Protein AF-A0A7W0YUJ6-F1 (afdb_monomer)

Structure (mmCIF, N/CA/C/O backbone):
data_AF-A0A7W0YUJ6-F1
#
_entry.id   AF-A0A7W0YUJ6-F1
#
loop_
_atom_site.group_PDB
_atom_site.id
_atom_site.type_symbol
_atom_site.label_atom_id
_atom_site.label_alt_id
_atom_site.label_comp_id
_atom_site.label_asym_id
_atom_site.label_entity_id
_atom_site.label_seq_id
_atom_site.pdbx_PDB_ins_code
_atom_site.Cartn_x
_atom_site.Cartn_y
_atom_site.Cartn_z
_atom_site.occupancy
_atom_site.B_iso_or_equiv
_atom_site.auth_seq_id
_atom_site.auth_comp_id
_atom_site.auth_asym_id
_atom_site.auth_atom_id
_atom_site.pdbx_PDB_model_num
ATOM 1 N N . MET A 1 1 ? -2.458 5.732 -14.518 1.00 59.59 1 MET A N 1
ATOM 2 C CA . MET A 1 1 ? -3.070 5.642 -15.859 1.00 59.59 1 MET A CA 1
ATOM 3 C C . MET A 1 1 ? -2.010 5.717 -16.953 1.00 59.59 1 MET A C 1
ATOM 5 O O . MET A 1 1 ? -1.627 4.666 -17.440 1.00 59.59 1 MET A O 1
ATOM 9 N N . GLU A 1 2 ? -1.443 6.892 -17.255 1.00 67.12 2 GLU A N 1
ATOM 10 C CA . GLU A 1 2 ? -0.558 7.100 -18.425 1.00 67.12 2 GLU A CA 1
ATOM 11 C C . GLU A 1 2 ? 0.646 6.149 -18.513 1.00 67.12 2 GLU A C 1
ATOM 13 O O . GLU A 1 2 ? 0.902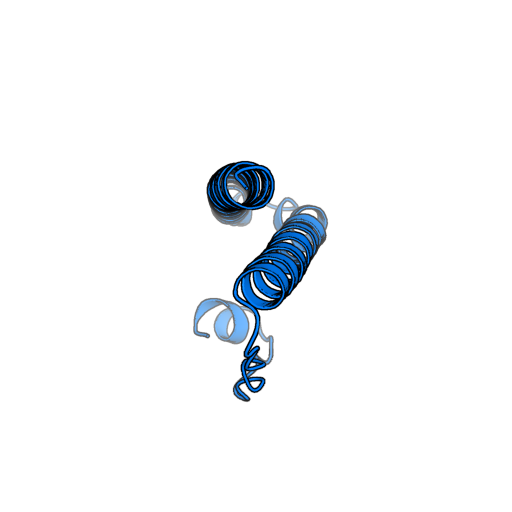 5.588 -19.573 1.00 67.12 2 GLU A O 1
ATOM 18 N N . LYS A 1 3 ? 1.351 5.898 -17.402 1.00 68.31 3 LYS A N 1
ATOM 19 C CA . LYS A 1 3 ? 2.510 4.986 -17.394 1.00 68.31 3 LYS A CA 1
ATOM 20 C C . LYS A 1 3 ? 2.148 3.522 -17.671 1.00 68.31 3 LYS A C 1
ATOM 22 O O . LYS A 1 3 ? 2.915 2.838 -18.331 1.00 68.31 3 LYS A O 1
ATOM 27 N N . ILE A 1 4 ? 0.997 3.047 -17.188 1.00 78.12 4 ILE A N 1
ATOM 28 C CA . ILE A 1 4 ? 0.549 1.657 -17.393 1.00 78.12 4 ILE A CA 1
ATOM 29 C C . ILE A 1 4 ? 0.172 1.461 -18.864 1.00 78.12 4 ILE A C 1
ATOM 31 O O . ILE A 1 4 ? 0.647 0.530 -19.507 1.00 78.12 4 ILE A O 1
ATOM 35 N N . THR A 1 5 ? -0.598 2.399 -19.420 1.00 80.06 5 THR A N 1
ATOM 36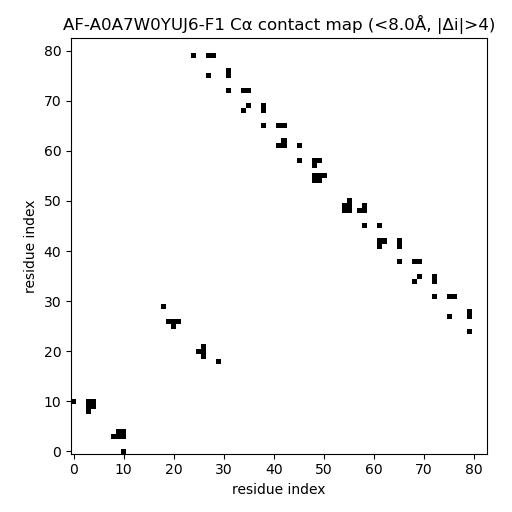 C CA . THR A 1 5 ? -0.992 2.381 -20.833 1.00 80.06 5 THR A CA 1
ATOM 37 C C . THR A 1 5 ? 0.211 2.524 -21.769 1.00 80.06 5 THR A C 1
ATOM 39 O O . THR A 1 5 ? 0.298 1.806 -22.760 1.00 80.06 5 THR A O 1
ATOM 42 N N . ALA A 1 6 ? 1.181 3.386 -21.440 1.00 73.38 6 ALA A N 1
ATOM 43 C CA . ALA A 1 6 ? 2.414 3.546 -22.220 1.00 73.38 6 ALA A CA 1
ATOM 44 C C . ALA A 1 6 ? 3.275 2.270 -22.273 1.00 73.38 6 ALA A C 1
ATOM 46 O O . ALA A 1 6 ? 4.067 2.104 -23.198 1.00 73.38 6 ALA A O 1
ATOM 47 N N . LEU A 1 7 ? 3.110 1.368 -21.302 1.00 73.69 7 LEU A N 1
ATOM 48 C CA . LEU A 1 7 ? 3.784 0.070 -21.238 1.00 73.69 7 LEU A CA 1
ATOM 49 C C . LEU A 1 7 ? 2.918 -1.082 -21.786 1.00 73.69 7 LEU A C 1
ATOM 51 O O . LEU A 1 7 ? 3.292 -2.242 -21.642 1.00 73.69 7 LEU A O 1
ATOM 55 N N . GLY A 1 8 ? 1.776 -0.782 -22.420 1.00 81.38 8 GLY A N 1
ATOM 56 C CA . GLY A 1 8 ? 0.877 -1.776 -23.018 1.00 81.38 8 GLY A CA 1
ATOM 57 C C . GLY A 1 8 ? -0.051 -2.486 -22.027 1.00 81.38 8 GLY A C 1
ATOM 58 O O . GLY A 1 8 ? -0.683 -3.473 -22.394 1.00 81.38 8 GLY A O 1
ATOM 59 N N . GLY A 1 9 ? -0.134 -2.005 -20.784 1.00 84.44 9 GLY A N 1
ATOM 60 C CA . GLY A 1 9 ? -1.048 -2.527 -19.771 1.00 84.44 9 GLY A CA 1
ATOM 61 C C . GLY A 1 9 ? -2.419 -1.849 -19.791 1.00 84.44 9 GLY A C 1
ATOM 62 O O . GLY A 1 9 ? -2.578 -0.725 -20.275 1.00 84.44 9 GLY A O 1
ATOM 63 N N . GLU A 1 10 ? -3.401 -2.514 -19.188 1.00 90.81 10 GLU A N 1
ATOM 64 C CA . GLU A 1 10 ? -4.751 -1.987 -18.992 1.00 90.81 10 GLU A CA 1
ATOM 65 C C . GLU A 1 10 ? -4.931 -1.558 -17.526 1.00 90.81 10 GLU A C 1
ATOM 67 O O . GLU A 1 10 ? -4.916 -2.402 -16.628 1.00 90.81 10 GLU A O 1
ATOM 72 N N . PRO A 1 11 ? -5.012 -0.249 -17.235 1.00 87.31 11 PRO A N 1
ATOM 73 C CA . PRO A 1 11 ? -5.156 0.214 -15.865 1.00 87.31 11 PRO A CA 1
ATOM 74 C C . PRO A 1 11 ? -6.586 0.018 -15.347 1.00 87.31 11 PRO A C 1
ATOM 76 O O . PRO A 1 11 ? -7.551 0.203 -16.086 1.00 87.31 11 PRO A O 1
ATOM 79 N N . ALA A 1 12 ? -6.724 -0.256 -14.048 1.00 87.81 12 ALA A N 1
ATOM 80 C CA . ALA A 1 12 ? -8.028 -0.280 -13.395 1.00 87.81 12 ALA A CA 1
ATOM 81 C C . ALA A 1 12 ? -8.712 1.096 -13.506 1.00 87.81 12 ALA A C 1
ATOM 83 O O . ALA A 1 12 ? -8.143 2.119 -13.116 1.00 87.81 12 ALA A O 1
ATOM 84 N N . VAL A 1 13 ? -9.927 1.108 -14.057 1.00 90.44 13 VAL A N 1
ATOM 85 C CA . VAL A 1 13 ? -10.783 2.303 -14.197 1.00 90.44 13 VAL A CA 1
ATOM 86 C C . VAL A 1 13 ? -11.953 2.302 -13.219 1.00 90.44 13 VAL A C 1
ATOM 88 O O . VAL A 1 13 ? -12.577 3.338 -12.997 1.00 90.44 13 VAL A O 1
ATOM 91 N N . GLU A 1 14 ? -12.248 1.145 -12.635 1.00 91.19 14 GLU A N 1
ATOM 92 C CA . GLU A 1 14 ? -13.311 0.990 -11.657 1.00 91.19 14 GLU A CA 1
ATOM 93 C C . GLU A 1 14 ? -12.784 1.306 -10.260 1.00 91.19 14 GLU A C 1
ATOM 95 O O . GLU A 1 14 ? -11.709 0.856 -9.857 1.00 91.19 14 GLU A O 1
ATOM 100 N N . VAL A 1 15 ? -13.547 2.108 -9.521 1.00 86.75 15 VAL A N 1
ATOM 101 C CA . VAL A 1 15 ? -13.225 2.472 -8.143 1.00 86.75 15 VAL A CA 1
ATOM 1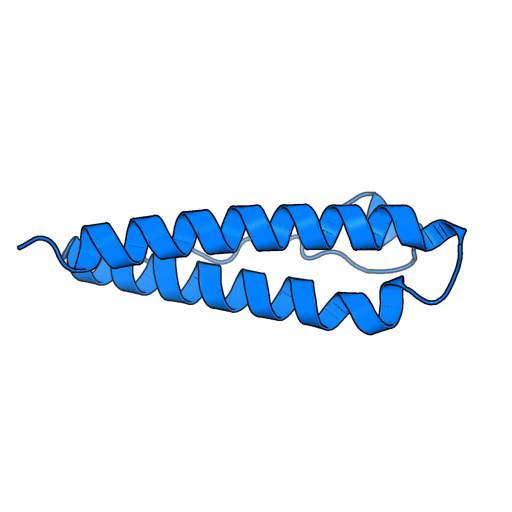02 C C . VAL A 1 15 ? -13.940 1.500 -7.217 1.00 86.75 15 VAL A C 1
ATOM 104 O O . VAL A 1 15 ? -15.172 1.472 -7.183 1.00 86.75 15 VAL A O 1
ATOM 107 N N . SER A 1 16 ? -13.176 0.733 -6.440 1.00 85.94 16 SER A N 1
ATOM 108 C CA . SER A 1 16 ? -13.749 -0.095 -5.380 1.00 85.94 16 SER A CA 1
ATOM 109 C C . SER A 1 16 ? -14.434 0.782 -4.325 1.00 85.94 16 SER A C 1
ATOM 111 O O . SER A 1 16 ? -13.875 1.809 -3.926 1.00 85.94 16 SER A O 1
ATOM 113 N N . PRO A 1 17 ? -15.633 0.405 -3.848 1.00 85.62 17 PRO A N 1
ATOM 114 C CA . PRO A 1 17 ? -16.318 1.157 -2.808 1.00 85.62 17 PRO A CA 1
ATOM 115 C C . PRO A 1 17 ? -15.505 1.135 -1.510 1.00 85.62 17 PRO A C 1
ATOM 1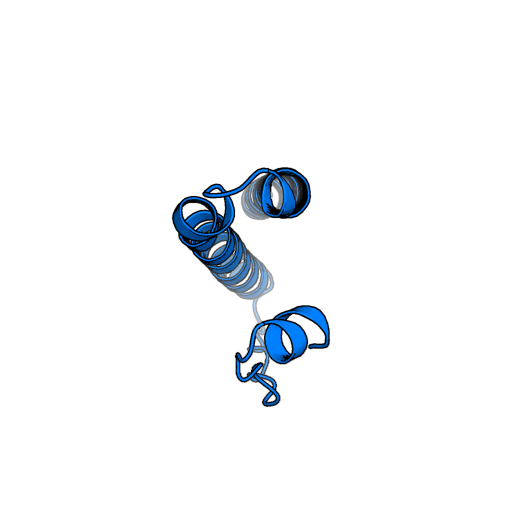17 O O . PRO A 1 17 ? -15.054 0.080 -1.066 1.00 85.62 17 PRO A O 1
ATOM 120 N N . ALA A 1 18 ? -15.345 2.302 -0.885 1.00 81.69 18 ALA A N 1
ATOM 121 C CA . ALA A 1 18 ? -14.726 2.401 0.430 1.00 81.69 18 ALA A CA 1
ATOM 122 C C . ALA A 1 18 ? -15.711 1.900 1.503 1.00 81.69 18 ALA A C 1
ATOM 124 O O . ALA A 1 18 ? -16.849 2.385 1.545 1.00 81.69 18 ALA A O 1
ATOM 125 N N . PRO A 1 19 ? -15.316 0.9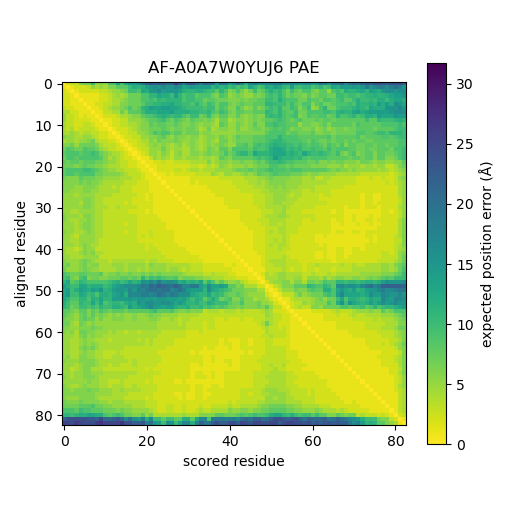49 2.367 1.00 84.38 19 PRO A N 1
ATOM 126 C CA . PRO A 1 19 ? -16.192 0.460 3.417 1.00 84.38 19 PRO A CA 1
ATOM 127 C C . PRO A 1 19 ? -16.434 1.555 4.461 1.00 84.38 19 PRO A C 1
ATOM 129 O O . PRO A 1 19 ? -15.529 2.297 4.845 1.00 84.38 19 PRO A O 1
ATOM 132 N N . TRP A 1 20 ? -17.679 1.662 4.922 1.00 92.00 20 TRP A N 1
ATOM 133 C CA . TRP A 1 20 ? -18.040 2.534 6.034 1.00 92.00 20 TRP A CA 1
ATOM 134 C C . TRP A 1 20 ? -18.113 1.726 7.326 1.00 92.00 20 TRP A C 1
ATOM 136 O O . TRP A 1 20 ? -18.692 0.638 7.355 1.00 92.00 20 TRP A O 1
ATOM 146 N N . HIS A 1 21 ? -17.579 2.292 8.405 1.00 94.00 21 HIS A N 1
ATOM 147 C CA . HIS A 1 21 ? -17.605 1.691 9.731 1.00 94.00 21 HIS A CA 1
ATOM 148 C C . HIS A 1 21 ? -18.147 2.701 10.746 1.00 94.00 21 HIS A C 1
ATOM 150 O O . HIS A 1 21 ? -17.690 3.842 10.793 1.00 94.00 21 HIS A O 1
ATOM 156 N N . ALA A 1 22 ? -19.111 2.271 11.566 1.00 93.75 22 ALA A N 1
ATOM 157 C CA . ALA A 1 22 ? -19.648 3.081 12.662 1.00 93.75 22 ALA A CA 1
ATOM 158 C C . ALA A 1 22 ? -18.630 3.248 13.800 1.00 93.75 22 ALA A C 1
ATOM 160 O O . ALA A 1 22 ? -18.522 4.316 14.396 1.00 93.75 22 ALA A O 1
ATOM 161 N N . GLU A 1 23 ? -17.885 2.179 14.083 1.00 94.56 23 GLU A N 1
ATOM 162 C CA . GLU A 1 23 ? -16.873 2.137 15.131 1.00 94.56 23 GLU A CA 1
ATOM 163 C C . GLU A 1 23 ? -15.543 2.699 14.603 1.00 94.56 23 GLU A C 1
ATOM 165 O O . GLU A 1 23 ? -14.978 2.123 13.665 1.00 94.56 23 GLU A O 1
ATOM 170 N N . PRO A 1 24 ? -14.987 3.771 15.203 1.00 91.62 24 PRO A N 1
ATOM 171 C CA . PRO A 1 24 ? -13.740 4.383 14.735 1.00 91.62 24 PRO A CA 1
ATOM 172 C C . PRO A 1 24 ? -12.571 3.398 14.674 1.00 91.62 24 PRO A C 1
ATOM 174 O O . PRO A 1 24 ? -11.763 3.434 13.752 1.00 91.62 24 PRO A O 1
ATOM 177 N N . GLN A 1 25 ? -12.510 2.478 15.634 1.00 92.56 25 GLN A N 1
ATOM 178 C CA . GLN A 1 25 ? -11.458 1.469 15.706 1.00 92.56 25 GLN A CA 1
ATOM 179 C C . GLN A 1 25 ? -11.528 0.480 14.535 1.00 92.56 25 GLN A C 1
ATOM 181 O O . GLN A 1 25 ? -10.499 0.145 13.959 1.00 92.56 25 GLN A O 1
ATOM 186 N N . ALA A 1 26 ? -12.738 0.090 14.121 1.00 92.62 26 ALA A N 1
ATOM 187 C CA . ALA A 1 26 ? -12.927 -0.754 12.944 1.00 92.62 26 ALA A CA 1
ATOM 188 C C . ALA A 1 26 ? -12.561 -0.015 11.646 1.00 92.62 26 ALA A C 1
ATOM 190 O O . ALA A 1 26 ? -12.035 -0.629 10.723 1.00 92.62 26 ALA A O 1
ATOM 191 N N . ALA A 1 27 ? -12.786 1.304 11.583 1.00 92.94 27 ALA A N 1
ATOM 192 C CA . AL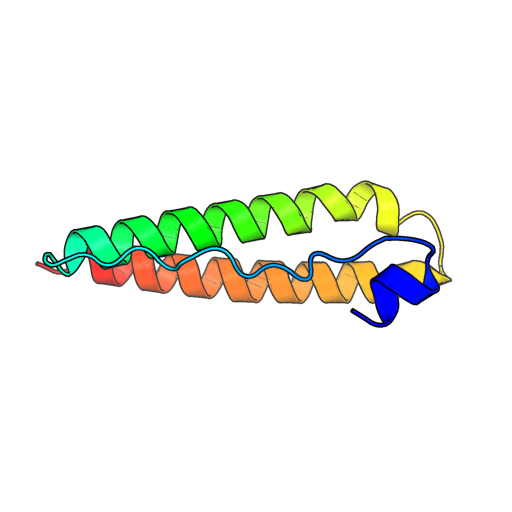A A 1 27 ? -12.342 2.122 10.454 1.00 92.94 27 ALA A CA 1
ATOM 193 C C . ALA A 1 27 ? -10.807 2.195 10.362 1.00 92.94 27 ALA A C 1
ATOM 195 O O . ALA A 1 27 ? -10.253 2.126 9.267 1.00 92.94 27 ALA A O 1
ATOM 196 N N . ILE A 1 28 ? -10.120 2.326 11.505 1.00 94.00 28 ILE A N 1
ATOM 197 C CA . ILE A 1 28 ? -8.652 2.325 11.564 1.00 94.00 28 ILE A CA 1
ATOM 198 C C . ILE A 1 28 ? -8.099 0.959 11.146 1.00 94.00 28 ILE A C 1
ATOM 200 O O . ILE A 1 28 ? -7.160 0.924 10.355 1.00 94.00 28 ILE A O 1
ATOM 204 N N . ASP A 1 29 ? -8.687 -0.140 11.626 1.00 94.25 29 ASP A N 1
ATOM 205 C CA . ASP A 1 29 ? -8.276 -1.500 11.251 1.00 94.25 29 ASP A CA 1
ATOM 206 C C . ASP A 1 29 ? -8.418 -1.719 9.734 1.00 94.25 29 ASP A C 1
ATOM 208 O O . ASP A 1 29 ? -7.450 -2.088 9.074 1.00 94.25 29 ASP A O 1
ATOM 212 N N . ALA A 1 30 ? -9.569 -1.361 9.152 1.00 93.69 30 ALA A N 1
ATOM 213 C CA . ALA A 1 30 ? -9.790 -1.465 7.707 1.00 93.69 30 ALA A CA 1
ATOM 214 C C . ALA A 1 30 ? -8.811 -0.605 6.885 1.00 93.69 30 ALA A C 1
ATOM 216 O O . ALA A 1 30 ? -8.385 -1.003 5.799 1.00 93.69 30 ALA A O 1
ATOM 217 N N . LEU A 1 31 ? -8.436 0.575 7.392 1.00 94.00 31 LEU A N 1
ATOM 218 C CA . LEU A 1 31 ? -7.441 1.423 6.741 1.00 94.00 31 LEU A CA 1
ATOM 219 C C . LEU A 1 31 ? -6.032 0.822 6.829 1.00 94.00 31 LEU A C 1
ATOM 221 O O . LEU A 1 31 ? -5.294 0.892 5.851 1.00 94.00 31 LEU A O 1
ATOM 225 N N . ILE A 1 32 ? -5.651 0.236 7.968 1.00 95.94 32 ILE A N 1
ATOM 226 C CA . ILE A 1 32 ? -4.363 -0.460 8.117 1.00 95.94 32 ILE A CA 1
ATOM 227 C C . ILE A 1 32 ? -4.280 -1.623 7.128 1.00 95.94 32 ILE A C 1
ATOM 229 O O . ILE A 1 32 ? -3.284 -1.716 6.414 1.00 95.94 32 ILE A O 1
ATOM 233 N N . ASP A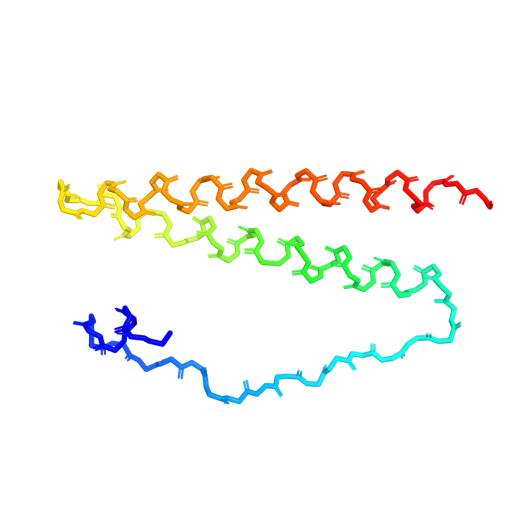 1 33 ? -5.332 -2.440 7.030 1.00 95.44 33 ASP A N 1
ATOM 234 C CA . ASP A 1 33 ? -5.375 -3.594 6.127 1.00 95.44 33 ASP A CA 1
ATOM 235 C C . ASP A 1 33 ? -5.186 -3.172 4.659 1.00 95.44 33 ASP A C 1
ATOM 237 O O . ASP A 1 33 ? -4.350 -3.733 3.948 1.00 95.44 33 ASP A O 1
ATOM 241 N N . ALA A 1 34 ? -5.894 -2.127 4.214 1.00 94.31 34 ALA A N 1
ATOM 242 C CA . ALA A 1 34 ? -5.763 -1.599 2.855 1.00 94.31 34 ALA A CA 1
ATOM 243 C C . ALA A 1 34 ? -4.365 -1.014 2.569 1.00 94.31 34 ALA A C 1
ATOM 245 O O . ALA A 1 34 ? -3.840 -1.119 1.454 1.00 94.31 34 ALA A O 1
ATOM 246 N N . GLU A 1 35 ? -3.745 -0.376 3.563 1.00 96.31 35 GLU A N 1
ATOM 247 C CA . GLU A 1 35 ? -2.404 0.193 3.421 1.00 96.31 35 GLU A CA 1
ATOM 248 C C . GLU A 1 35 ? -1.314 -0.893 3.418 1.00 96.31 35 GLU A C 1
ATOM 250 O O . GLU A 1 35 ? -0.378 -0.811 2.617 1.00 96.31 35 GLU A O 1
ATOM 255 N N . ASP A 1 36 ? -1.453 -1.941 4.234 1.00 97.69 36 ASP A N 1
ATOM 256 C CA . ASP A 1 36 ? -0.571 -3.114 4.212 1.00 97.69 36 ASP A CA 1
ATOM 257 C C . ASP A 1 36 ? -0.683 -3.867 2.868 1.00 97.69 36 ASP A C 1
ATOM 259 O O . ASP A 1 36 ? 0.341 -4.215 2.269 1.00 97.69 36 ASP A O 1
ATOM 263 N N . GLU A 1 37 ? -1.899 -4.042 2.333 1.00 95.94 37 GLU A N 1
ATOM 264 C CA . GLU A 1 37 ? -2.120 -4.609 0.993 1.00 95.94 37 GLU A CA 1
ATOM 265 C C . GLU A 1 37 ? -1.444 -3.760 -0.096 1.00 95.94 37 GLU A C 1
ATOM 267 O O . GLU A 1 37 ? -0.747 -4.289 -0.967 1.00 95.94 37 GLU A O 1
ATOM 272 N N . THR A 1 38 ? -1.577 -2.433 -0.019 1.00 94.81 38 THR A N 1
ATOM 273 C CA . THR A 1 38 ? -0.944 -1.504 -0.967 1.00 94.81 38 THR A CA 1
ATOM 274 C C . THR A 1 38 ? 0.580 -1.630 -0.944 1.00 94.81 38 THR A C 1
ATOM 276 O O . THR A 1 38 ? 1.216 -1.664 -2.001 1.00 94.81 38 THR A O 1
ATOM 279 N N . ILE A 1 39 ? 1.187 -1.718 0.243 1.00 97.50 39 ILE A N 1
ATOM 280 C CA . ILE A 1 39 ? 2.636 -1.910 0.396 1.00 97.50 39 ILE A CA 1
ATOM 281 C C . ILE A 1 39 ? 3.070 -3.227 -0.253 1.00 97.50 39 ILE A C 1
ATOM 283 O O . ILE A 1 39 ? 4.040 -3.242 -1.017 1.00 97.50 39 ILE A O 1
ATOM 287 N N . ALA A 1 40 ? 2.345 -4.315 0.013 1.00 96.81 40 ALA A N 1
ATOM 288 C CA . ALA A 1 40 ? 2.639 -5.624 -0.560 1.00 96.81 40 ALA A CA 1
ATOM 289 C C . ALA A 1 40 ? 2.532 -5.613 -2.095 1.00 96.81 40 ALA A C 1
ATOM 291 O O . ALA A 1 40 ? 3.423 -6.125 -2.776 1.00 96.81 40 ALA A O 1
ATOM 292 N N . ALA A 1 41 ? 1.492 -4.977 -2.641 1.00 93.94 41 ALA A N 1
ATOM 293 C CA . ALA A 1 41 ? 1.282 -4.855 -4.079 1.00 93.94 41 ALA A CA 1
ATOM 294 C C . ALA A 1 41 ? 2.398 -4.053 -4.766 1.00 93.94 41 ALA A C 1
ATOM 296 O O . ALA A 1 41 ? 2.900 -4.469 -5.808 1.00 93.94 41 ALA A O 1
ATOM 297 N N . LEU A 1 42 ? 2.836 -2.936 -4.173 1.00 92.62 42 LEU A N 1
ATOM 298 C CA . LEU A 1 42 ? 3.951 -2.143 -4.703 1.00 92.62 42 LEU A CA 1
ATOM 299 C C . LEU A 1 42 ? 5.267 -2.925 -4.674 1.00 92.62 42 LEU A C 1
ATOM 301 O O . LEU A 1 42 ? 5.997 -2.944 -5.663 1.00 92.62 42 LEU A O 1
ATOM 305 N N . HIS A 1 43 ? 5.555 -3.605 -3.563 1.00 93.75 43 HIS A N 1
ATOM 306 C CA . HIS A 1 43 ? 6.766 -4.409 -3.426 1.00 93.75 43 HIS A CA 1
ATOM 307 C C . HIS A 1 43 ? 6.806 -5.566 -4.437 1.00 93.75 43 HIS A C 1
ATOM 309 O O . HIS A 1 43 ? 7.859 -5.862 -4.998 1.00 93.75 43 HIS A O 1
ATOM 315 N N . ALA A 1 44 ? 5.661 -6.194 -4.723 1.00 92.25 44 ALA A N 1
ATOM 316 C CA . ALA A 1 44 ? 5.563 -7.291 -5.685 1.00 92.25 44 ALA A CA 1
ATOM 317 C C . ALA A 1 44 ? 5.950 -6.894 -7.123 1.00 92.25 44 ALA A C 1
ATOM 319 O O . ALA A 1 44 ? 6.309 -7.765 -7.914 1.00 92.25 44 ALA A O 1
ATOM 320 N N . VAL A 1 45 ? 5.900 -5.601 -7.466 1.00 86.94 45 VAL A N 1
ATOM 321 C CA . VAL A 1 45 ? 6.260 -5.099 -8.803 1.00 86.94 45 VAL A CA 1
ATOM 322 C C . VAL A 1 45 ? 7.768 -4.881 -8.957 1.00 86.94 45 VAL A C 1
ATOM 324 O O . VAL A 1 45 ? 8.274 -5.044 -10.068 1.00 86.94 45 VAL A O 1
ATOM 327 N N . ILE A 1 46 ? 8.495 -4.588 -7.869 1.00 86.44 46 ILE A N 1
ATOM 328 C CA . ILE A 1 46 ? 9.936 -4.265 -7.892 1.00 86.44 46 ILE A CA 1
ATOM 329 C C . ILE A 1 46 ? 10.758 -5.299 -8.690 1.00 86.44 46 ILE A C 1
ATOM 331 O O . ILE A 1 46 ? 11.443 -4.919 -9.635 1.00 86.44 46 ILE A O 1
ATOM 335 N N . PRO A 1 47 ? 10.642 -6.625 -8.465 1.00 85.50 47 PRO A N 1
ATOM 336 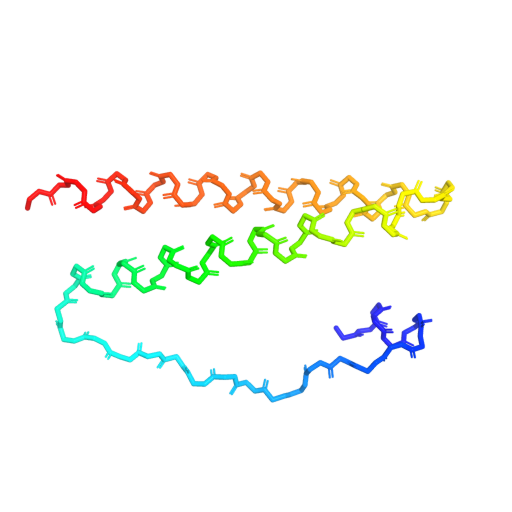C CA . PRO A 1 47 ? 11.457 -7.597 -9.203 1.00 85.50 47 PRO A CA 1
ATOM 337 C C . PRO A 1 47 ? 11.335 -7.514 -10.735 1.00 85.50 47 PRO A C 1
ATOM 339 O O . PRO A 1 47 ? 12.270 -7.890 -11.447 1.00 85.50 47 PRO A O 1
ATOM 342 N N . PHE A 1 48 ? 10.198 -7.019 -11.237 1.00 80.69 48 PHE A N 1
ATOM 343 C CA . PHE A 1 48 ? 9.896 -6.866 -12.661 1.00 80.69 48 PHE A CA 1
ATOM 344 C C . PHE A 1 48 ? 10.260 -5.483 -13.215 1.00 80.69 48 PHE A C 1
ATOM 346 O O . PHE A 1 48 ? 10.407 -5.336 -14.429 1.00 80.69 48 PHE A O 1
ATOM 353 N N . SER A 1 49 ? 10.418 -4.474 -12.357 1.00 73.44 49 SER A N 1
ATOM 354 C CA . SER A 1 49 ? 10.840 -3.130 -12.752 1.00 73.44 49 SER A CA 1
ATOM 355 C C . SER A 1 49 ? 12.351 -2.917 -12.694 1.00 73.44 49 SER A C 1
ATOM 357 O O . SER A 1 49 ? 12.817 -1.965 -13.296 1.00 73.44 49 SER A O 1
ATOM 359 N N . GLY A 1 50 ? 13.141 -3.781 -12.054 1.00 63.53 50 GLY A N 1
ATOM 360 C CA . GLY A 1 50 ? 14.574 -3.502 -11.803 1.00 63.53 50 GLY A CA 1
ATOM 361 C C . GLY A 1 50 ? 15.547 -3.989 -12.841 1.00 63.53 50 GLY A C 1
ATOM 362 O O . GLY A 1 50 ? 16.757 -3.842 -12.707 1.00 63.53 50 GLY A O 1
ATOM 363 N N . GLN A 1 51 ? 14.987 -4.593 -13.882 1.00 69.56 51 GLN A N 1
ATOM 364 C CA . GLN A 1 51 ? 15.689 -5.298 -14.948 1.00 69.56 51 GLN A CA 1
ATOM 365 C C . GLN A 1 51 ? 16.720 -4.448 -15.691 1.00 69.56 51 GLN A C 1
ATOM 367 O O . GLN A 1 51 ? 17.732 -4.931 -16.198 1.00 69.56 51 GLN A O 1
ATOM 372 N N . GLU A 1 52 ? 16.389 -3.173 -15.856 1.00 74.38 52 GLU A N 1
ATOM 373 C CA . GLU A 1 52 ? 16.931 -2.345 -16.918 1.00 74.38 52 GLU A CA 1
ATOM 374 C C . GLU A 1 52 ? 17.301 -0.961 -16.374 1.00 74.38 52 GLU A C 1
ATOM 376 O O . GLU A 1 52 ? 16.525 -0.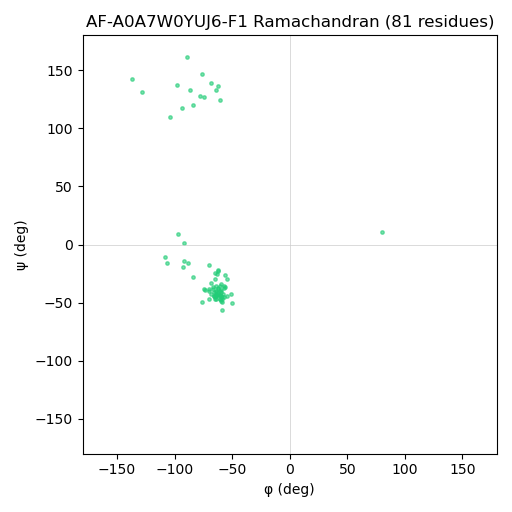387 -15.607 1.00 74.38 52 GLU A O 1
ATOM 381 N N . PRO A 1 53 ? 18.404 -0.343 -16.840 1.00 73.69 53 PRO A N 1
ATOM 382 C CA . PRO A 1 53 ? 18.811 0.998 -16.403 1.00 73.69 53 PRO A CA 1
ATOM 383 C C . PRO A 1 53 ? 17.726 2.071 -16.577 1.00 73.69 53 PRO A C 1
ATOM 385 O O . PRO A 1 53 ? 17.653 3.029 -15.815 1.00 73.69 53 PRO A O 1
ATOM 388 N N . ARG A 1 54 ? 16.837 1.916 -17.570 1.00 70.94 54 ARG A N 1
ATOM 389 C CA . ARG A 1 54 ? 15.712 2.846 -17.786 1.00 70.94 54 ARG A CA 1
ATOM 390 C C . ARG A 1 54 ? 14.626 2.758 -16.709 1.00 70.94 54 ARG A C 1
ATOM 392 O O . ARG A 1 54 ? 13.801 3.663 -16.608 1.00 70.94 54 ARG A O 1
ATOM 399 N N . SER A 1 55 ? 14.613 1.676 -15.942 1.00 75.06 55 SER A N 1
ATOM 400 C CA . SER A 1 55 ? 13.564 1.350 -14.984 1.00 75.06 55 SER A CA 1
ATOM 401 C C . SER A 1 55 ? 14.024 1.518 -13.527 1.00 75.06 55 SER A C 1
ATOM 403 O O . SER A 1 55 ? 13.180 1.623 -12.644 1.00 75.06 55 SER A O 1
ATOM 405 N N . GLU A 1 56 ? 15.328 1.706 -13.285 1.00 83.38 56 GLU A N 1
ATOM 406 C CA . GLU A 1 56 ? 15.926 2.039 -11.976 1.00 83.38 56 GLU A CA 1
ATOM 407 C C . GLU A 1 56 ? 15.238 3.240 -11.298 1.00 83.38 56 GLU A C 1
ATOM 409 O O . GLU A 1 56 ? 14.900 3.218 -10.117 1.00 83.38 56 GLU A O 1
ATOM 414 N N . ALA A 1 57 ? 14.935 4.293 -12.064 1.00 85.50 57 ALA A N 1
ATOM 415 C CA . ALA A 1 57 ? 14.239 5.465 -11.533 1.00 85.50 57 ALA A CA 1
ATOM 416 C C . ALA A 1 57 ? 12.800 5.155 -11.073 1.00 85.50 57 ALA A C 1
ATOM 418 O O . ALA A 1 57 ? 12.280 5.817 -10.171 1.00 85.50 57 ALA A O 1
ATOM 419 N N . LEU A 1 58 ? 12.138 4.176 -11.700 1.00 83.69 58 LEU A N 1
ATOM 420 C CA . LEU A 1 58 ? 10.811 3.724 -11.287 1.00 83.69 58 LEU A CA 1
ATOM 421 C C . LEU A 1 58 ? 10.898 2.896 -10.004 1.00 83.69 58 LEU A C 1
ATOM 423 O O . LEU A 1 58 ? 10.059 3.076 -9.128 1.00 83.69 58 LEU A O 1
ATOM 427 N N . GLU A 1 59 ? 11.922 2.059 -9.871 1.00 88.25 59 GLU A N 1
ATOM 428 C CA . GLU A 1 59 ? 12.180 1.281 -8.658 1.00 88.25 59 GLU A CA 1
ATOM 429 C C . GLU A 1 59 ? 12.374 2.173 -7.444 1.00 88.25 59 GLU A C 1
ATOM 431 O O . GLU A 1 59 ? 11.606 2.094 -6.489 1.00 88.25 59 GLU A O 1
ATOM 436 N N . HIS A 1 60 ? 13.327 3.104 -7.525 1.00 90.62 60 HIS A N 1
ATOM 437 C CA . HIS A 1 60 ? 13.611 4.035 -6.438 1.00 90.62 60 HIS A CA 1
ATOM 438 C C . HIS A 1 60 ? 12.388 4.893 -6.090 1.00 90.62 60 HIS A C 1
ATOM 440 O O . HIS A 1 60 ? 12.168 5.252 -4.932 1.00 90.62 60 HIS A O 1
ATOM 446 N N . LEU A 1 61 ? 11.557 5.241 -7.080 1.00 89.19 61 LEU A N 1
ATOM 447 C CA . LEU A 1 61 ? 10.288 5.910 -6.810 1.00 89.19 61 LEU A CA 1
ATOM 448 C C . LEU A 1 61 ? 9.345 5.005 -6.002 1.00 89.19 61 LEU A C 1
ATOM 450 O O . LEU A 1 61 ? 8.750 5.476 -5.033 1.00 89.19 61 LEU A O 1
ATOM 454 N N . MET A 1 62 ? 9.191 3.736 -6.387 1.00 91.31 62 MET A N 1
ATOM 455 C CA . MET A 1 62 ? 8.332 2.789 -5.671 1.00 91.31 62 MET A CA 1
ATOM 456 C C . MET A 1 62 ? 8.830 2.529 -4.250 1.00 91.31 62 MET A C 1
ATOM 458 O O . MET A 1 62 ? 8.019 2.546 -3.328 1.00 91.31 62 MET A O 1
ATOM 462 N N . GLU A 1 63 ? 10.138 2.391 -4.043 1.00 94.12 63 GLU A N 1
ATOM 463 C CA . GLU A 1 63 ? 10.736 2.265 -2.711 1.00 94.12 63 GLU A CA 1
ATOM 464 C C . GLU A 1 63 ? 10.409 3.475 -1.826 1.00 94.12 63 GLU A C 1
ATOM 466 O O . GLU A 1 63 ? 9.952 3.310 -0.694 1.00 94.12 63 GLU A O 1
ATOM 471 N N . HIS A 1 64 ? 10.525 4.702 -2.349 1.00 96.69 64 HIS A N 1
ATOM 472 C CA . HIS A 1 64 ? 10.124 5.901 -1.606 1.00 96.69 64 HIS A CA 1
ATOM 473 C C . HIS A 1 64 ? 8.626 5.924 -1.268 1.00 96.69 64 HIS A C 1
ATOM 475 O O . HIS A 1 64 ? 8.241 6.361 -0.178 1.00 96.69 64 HIS A O 1
ATOM 481 N N . VAL A 1 65 ? 7.763 5.461 -2.178 1.00 95.81 65 VAL A N 1
ATOM 482 C CA . VAL A 1 65 ? 6.321 5.349 -1.908 1.00 95.81 65 VAL A CA 1
ATOM 483 C C . VAL A 1 65 ? 6.061 4.310 -0.817 1.00 95.81 65 VAL A C 1
ATOM 485 O O . VAL A 1 65 ? 5.305 4.600 0.112 1.00 95.81 65 VAL A O 1
ATOM 488 N N . ILE A 1 66 ? 6.720 3.150 -0.876 1.00 97.50 66 ILE A N 1
ATOM 489 C CA . ILE A 1 66 ? 6.629 2.099 0.145 1.00 97.50 66 ILE A CA 1
ATOM 490 C C . ILE A 1 66 ? 7.066 2.641 1.507 1.00 97.50 66 ILE A C 1
ATOM 492 O O . ILE A 1 66 ? 6.313 2.525 2.470 1.00 97.50 66 ILE A O 1
ATOM 496 N N . MET A 1 67 ? 8.216 3.316 1.591 1.00 98.12 67 MET A N 1
ATOM 497 C CA . MET A 1 67 ? 8.693 3.926 2.838 1.00 98.12 67 MET A CA 1
ATOM 498 C C . MET A 1 67 ? 7.685 4.929 3.412 1.00 98.12 67 MET A C 1
ATOM 500 O O . MET A 1 67 ? 7.418 4.950 4.616 1.00 98.12 67 MET A O 1
ATOM 504 N N . ARG A 1 68 ? 7.086 5.773 2.562 1.00 98.12 68 ARG A N 1
ATOM 505 C CA . ARG A 1 68 ? 6.047 6.719 2.993 1.00 98.12 68 ARG A CA 1
ATOM 506 C C . ARG A 1 68 ? 4.817 5.996 3.545 1.00 98.12 68 ARG A C 1
ATOM 508 O O . ARG A 1 68 ? 4.266 6.432 4.555 1.00 98.12 68 ARG A O 1
ATOM 515 N N . LYS A 1 69 ? 4.390 4.917 2.894 1.00 98.00 69 LYS A N 1
ATOM 516 C CA . LYS A 1 69 ? 3.232 4.113 3.296 1.00 98.00 69 LYS A CA 1
ATOM 517 C C . LYS A 1 69 ? 3.482 3.359 4.601 1.00 98.00 69 LYS A C 1
ATOM 519 O O . LYS A 1 69 ? 2.646 3.418 5.494 1.00 98.00 69 LYS A O 1
ATOM 524 N N . GLN A 1 70 ? 4.665 2.773 4.775 1.00 98.06 70 GLN A N 1
ATOM 525 C CA . GLN A 1 70 ? 5.083 2.148 6.035 1.00 98.06 70 GLN A CA 1
ATOM 526 C C . GLN A 1 70 ? 5.032 3.144 7.202 1.00 98.06 70 GLN A C 1
ATOM 528 O O . GLN A 1 70 ? 4.444 2.848 8.239 1.00 98.06 70 GLN A O 1
ATOM 533 N N . ASN A 1 71 ? 5.538 4.367 7.005 1.00 97.88 71 ASN A N 1
ATOM 534 C CA . ASN A 1 71 ? 5.432 5.427 8.011 1.00 97.88 71 ASN A CA 1
ATOM 535 C C . ASN A 1 71 ? 3.973 5.771 8.359 1.00 97.88 71 ASN A C 1
ATOM 537 O O . ASN A 1 71 ? 3.658 6.024 9.522 1.00 97.88 71 ASN A O 1
ATOM 541 N N . GLN A 1 72 ? 3.077 5.798 7.368 1.00 97.31 72 GLN A N 1
ATOM 542 C CA . GLN A 1 72 ? 1.650 6.039 7.589 1.00 97.31 72 GLN A CA 1
ATOM 543 C C . GLN A 1 72 ? 1.014 4.909 8.410 1.00 97.31 72 GLN A C 1
ATOM 545 O O . GLN A 1 72 ? 0.324 5.185 9.390 1.00 97.31 72 GLN A O 1
ATOM 550 N N . VAL A 1 73 ? 1.285 3.650 8.057 1.00 97.50 73 VAL A N 1
ATOM 551 C CA . VAL A 1 73 ? 0.806 2.479 8.803 1.00 97.50 73 VAL A CA 1
ATOM 552 C C . VAL A 1 73 ? 1.316 2.496 10.243 1.00 97.50 73 VAL A C 1
ATOM 554 O O . VAL A 1 73 ? 0.548 2.241 11.168 1.00 97.50 73 VAL A O 1
ATOM 557 N N . ASP A 1 74 ? 2.575 2.867 10.474 1.00 97.06 74 ASP A N 1
ATOM 558 C CA . ASP A 1 74 ? 3.125 2.986 11.826 1.00 97.06 74 ASP A CA 1
ATOM 559 C C . ASP A 1 74 ? 2.379 4.021 12.672 1.00 97.06 74 ASP A C 1
ATOM 561 O O . ASP A 1 74 ? 2.121 3.787 13.856 1.00 97.06 74 ASP A O 1
ATOM 565 N N . TRP A 1 75 ? 2.001 5.155 12.079 1.00 95.75 75 TRP A N 1
ATOM 566 C CA . TRP A 1 75 ? 1.157 6.150 12.740 1.00 95.75 75 TRP A CA 1
ATOM 567 C C . TRP A 1 75 ? -0.235 5.605 13.060 1.00 95.75 75 TRP A C 1
ATOM 569 O O . TRP A 1 75 ? -0.698 5.767 14.189 1.00 95.75 75 TRP A O 1
ATOM 579 N N . LEU A 1 76 ? -0.872 4.904 12.122 1.00 95.06 76 LEU A N 1
ATOM 580 C CA . LEU A 1 76 ? -2.185 4.288 12.338 1.00 95.06 76 LEU A CA 1
ATOM 581 C C . LEU A 1 76 ? -2.138 3.219 13.437 1.00 95.06 76 LEU A C 1
ATOM 583 O O . LEU A 1 76 ? -2.968 3.222 14.341 1.00 95.06 76 LEU A O 1
ATOM 587 N N . ARG A 1 77 ? -1.108 2.365 13.444 1.00 95.38 77 ARG A N 1
ATOM 588 C CA . ARG A 1 77 ? -0.878 1.360 14.495 1.00 95.38 77 ARG A CA 1
ATOM 589 C C . ARG A 1 77 ? -0.584 1.983 15.862 1.00 95.38 77 ARG A C 1
ATOM 591 O O . ARG A 1 77 ? -0.749 1.310 16.879 1.00 95.38 77 ARG A O 1
ATOM 598 N N . ARG A 1 78 ? -0.083 3.222 15.925 1.00 93.62 78 ARG A N 1
ATOM 599 C CA . ARG A 1 78 ? 0.043 3.974 17.188 1.00 93.62 78 ARG A CA 1
ATOM 600 C C . ARG A 1 78 ? -1.317 4.507 17.631 1.00 93.62 78 ARG A C 1
ATOM 602 O O . ARG A 1 78 ? -1.707 4.214 18.752 1.00 93.62 78 ARG A O 1
ATOM 609 N N . ALA A 1 79 ? -2.060 5.163 16.739 1.00 89.38 79 ALA A N 1
ATOM 610 C CA . ALA A 1 79 ? -3.412 5.653 17.023 1.00 89.38 79 ALA A CA 1
ATOM 611 C C . ALA A 1 79 ? -4.359 4.527 17.476 1.00 89.38 79 ALA A C 1
ATOM 613 O O . ALA A 1 79 ? -5.137 4.703 18.404 1.00 89.38 79 ALA A O 1
ATOM 614 N N . ARG A 1 80 ? -4.228 3.329 16.893 1.00 90.00 80 ARG A N 1
ATOM 615 C CA . ARG A 1 80 ? -4.993 2.130 17.269 1.00 90.00 80 ARG A CA 1
ATOM 616 C C . ARG A 1 80 ? -4.742 1.646 18.705 1.00 90.00 80 ARG A C 1
ATOM 618 O O . ARG A 1 80 ? -5.579 0.949 19.271 1.00 90.00 80 ARG A O 1
ATOM 625 N N . ARG A 1 81 ? -3.573 1.959 19.274 1.00 88.25 81 ARG A N 1
ATOM 626 C CA . ARG A 1 81 ? -3.176 1.562 20.635 1.00 88.25 81 ARG A CA 1
ATOM 627 C C . ARG A 1 81 ? -3.613 2.563 21.706 1.00 88.25 81 ARG A C 1
ATOM 629 O O . ARG A 1 81 ? -3.571 2.204 22.881 1.00 88.25 81 ARG A O 1
ATOM 636 N N . GLU A 1 82 ? -3.990 3.783 21.327 1.00 68.69 82 GLU A N 1
ATOM 637 C CA . GLU A 1 82 ? -4.508 4.778 22.268 1.00 68.69 82 GLU A CA 1
ATOM 638 C C . GLU A 1 82 ? -5.984 4.457 22.602 1.00 68.69 82 GLU A C 1
ATOM 640 O O . GLU A 1 82 ? -6.764 4.208 21.678 1.00 68.69 82 GLU A O 1
ATOM 645 N N . PRO A 1 83 ? -6.348 4.364 23.900 1.00 54.66 83 PRO A N 1
ATOM 646 C CA . PRO A 1 83 ? -7.696 4.010 24.350 1.00 54.66 83 PRO A CA 1
ATOM 647 C C . PRO A 1 83 ? -8.735 5.110 24.108 1.00 54.66 83 PRO A C 1
ATOM 649 O O . PRO A 1 83 ? -8.385 6.306 24.232 1.00 54.66 83 PRO A O 1
#

Radius of gyration: 15.95 Å; Cα contacts (8 Å, |Δi|>4): 40; chains: 1; bounding box: 38×15×47 Å

Mean predicted aligned error: 5.31 Å

Nearest PDB structures (foldseek):
  6qk8-assembly2_B  TM=7.342E-01  e=8.397E-01  Saccharomyces cerevisiae S288C
  8fvu-assembly1_U  TM=5.124E-01  e=1.494E+00  Bacillus anthracis
  4ry2-assembly1_B  TM=7.985E-01  e=6.107E+00  Acetivibrio thermocellus ATCC 27405
  7rye-assembly1_G  TM=4.407E-01  e=5.728E+00  Salmonella enterica subsp. enterica serovar Typhimurium

Sequence (83 aa):
MEKITALGGEPAVEVSPAPWHAEPQAAIDALIDAEDETIAALHAVIPFSGQEPRSEALEHLMEHVIMRKQNQVDWLRRARREP

Secondary structure (DSSP, 8-state):
-HHHHHTT-----SPPPPPP-SSHHHHHHHHHHHHHHHHHHHHHHHHHHTTSTTTHHHHHHHHHHHHHHHHHHHHHHHHTT--

Foldseek 3Di:
DVVQVVVVHDDDPDDDDDDDDPDVLVSLVSVLVVLVVVLVVLVVCLVVQVPDPVSVVVNVVSVVVSVVSVVVSVVSVVVSPDD

Solvent-accessible surface area (backbone atoms only — not comparable to full-atom values): 5040 Å² total; per-residue (Å²): 100,70,69,42,46,75,71,76,44,85,63,88,82,78,79,80,82,80,86,85,55,94,50,68,68,59,41,52,52,54,50,44,52,54,50,53,49,49,42,52,56,56,56,69,45,40,83,75,38,58,81,42,86,89,27,44,67,55,37,58,50,50,52,54,51,40,54,54,48,52,54,50,45,54,51,50,59,50,58,72,68,59,131

pLDDT: mean 87.76, std 9.97, range [54.66, 98.12]